Protein 4DAD (pdb70)

Foldseek 3Di:
DDDDDQCAEEEEEALDPVVQVVVQVLLVVLDNHHYHYDNDALQVVLVCLVVCLPHQEYYEPADDDPVRLQSLLSVCVSPVSYAYEYEYQDPDPVVVVSVPSRHDYYAYPVGDSVSSNVVVVVSSVSHDDRD

B-factor: mean 62.32, std 21.71, range [30.17, 152.49]

Structure (mmCIF, N/CA/C/O backbone):
data_4DAD
#
_entry.id   4DAD
#
_cell.length_a   65.589
_cell.length_b   65.589
_cell.length_c   65.642
_cell.angle_alpha   90.000
_cell.angle_beta   90.000
_cell.angle_gamma   120.000
#
_symmetry.space_group_name_H-M   'P 31 2 1'
#
loop_
_entity.id
_entity.type
_entity.pdbx_description
1 polymer 'Putative pilus assembly-related protein'
2 non-polymer 'SULFATE ION'
3 non-polymer 'CHLORIDE ION'
4 water water
#
loop_
_atom_site.group_PDB
_atom_site.id
_atom_site.type_symbol
_atom_site.label_atom_id
_atom_site.label_alt_id
_atom_site.label_comp_id
_atom_site.label_asym_id
_atom_site.label_entity_id
_atom_site.label_seq_id
_atom_site.pdbx_PDB_ins_code
_atom_site.Cartn_x
_atom_site.Cartn_y
_atom_site.Cartn_z
_atom_site.occupancy
_atom_site.B_iso_or_equiv
_atom_site.auth_seq_id
_atom_site.auth_comp_id
_atom_site.auth_asym_id
_atom_site.auth_atom_id
_atom_site.pdbx_PDB_model_num
ATOM 1 N N . GLU A 1 13 ? 11.144 42.406 -18.089 1.00 94.85 -6 GLU A N 1
ATOM 2 C CA . GLU A 1 13 ? 10.816 41.550 -19.239 1.00 96.48 -6 GLU A CA 1
ATOM 3 C C . GLU A 1 13 ? 10.513 40.089 -18.798 1.00 96.07 -6 GLU A C 1
ATOM 4 O O . GLU A 1 13 ? 10.199 39.247 -19.648 1.00 99.28 -6 GLU A O 1
ATOM 6 N N . ASN A 1 14 ? 10.602 39.813 -17.475 1.00 84.94 -5 ASN A N 1
ATOM 7 C CA . ASN A 1 14 ? 10.311 38.538 -16.794 1.00 80.57 -5 ASN A CA 1
ATOM 8 C C . ASN A 1 14 ? 9.182 38.765 -15.781 1.00 78.25 -5 ASN A C 1
ATOM 9 O O . ASN A 1 14 ? 9.375 39.426 -14.756 1.00 76.24 -5 ASN A O 1
ATOM 14 N N . LEU A 1 15 ? 7.990 38.266 -16.096 1.00 70.87 -4 LEU A N 1
ATOM 15 C CA . LEU A 1 15 ? 6.834 38.456 -15.239 1.00 65.65 -4 LEU A CA 1
ATOM 16 C C . LEU A 1 15 ? 6.598 37.276 -14.314 1.00 56.68 -4 LEU A C 1
ATOM 17 O O . LEU A 1 15 ? 6.799 36.115 -14.685 1.00 54.37 -4 LEU A O 1
ATOM 22 N N . TYR A 1 16 ? 6.129 37.613 -13.115 1.00 46.22 -3 TYR A N 1
ATOM 23 C CA . TYR A 1 16 ? 5.739 36.715 -12.050 1.00 43.72 -3 TYR A CA 1
ATOM 24 C C . TYR A 1 16 ? 4.357 37.103 -11.637 1.00 48.77 -3 TYR A C 1
ATOM 25 O O . TYR A 1 16 ? 4.008 38.283 -11.720 1.00 49.15 -3 TYR A O 1
ATOM 34 N N . PHE A 1 17 ? 3.547 36.102 -11.225 1.00 44.42 -2 PHE A N 1
ATOM 35 C CA . PHE A 1 17 ? 2.154 36.267 -10.800 1.00 42.51 -2 PHE A CA 1
ATOM 36 C C . PHE A 1 17 ? 2.167 36.953 -9.449 1.00 43.49 -2 PHE A C 1
ATOM 37 O O . PHE A 1 17 ? 2.414 36.335 -8.446 1.00 40.07 -2 PHE A O 1
ATOM 45 N N . GLN A 1 18 ? 1.964 38.255 -9.448 1.00 45.07 -1 GLN A N 1
ATOM 46 C CA . GLN A 1 18 ? 2.088 39.131 -8.277 1.00 44.64 -1 GLN A CA 1
ATOM 47 C C . GLN A 1 18 ? 1.145 38.812 -7.140 1.00 48.97 -1 GLN A C 1
ATOM 48 O O . GLN A 1 18 ? 1.545 38.947 -5.987 1.00 47.48 -1 GLN A O 1
ATOM 54 N N . GLY A 1 19 ? -0.063 38.368 -7.460 1.00 48.28 0 GLY A N 1
ATOM 55 C CA . GLY A 1 19 ? -1.064 37.983 -6.468 1.00 47.93 0 GLY A CA 1
ATOM 56 C C . GLY A 1 19 ? -0.650 36.808 -5.605 1.00 48.73 0 GLY A C 1
ATOM 57 O O . GLY A 1 19 ? -1.144 36.662 -4.492 1.00 48.56 0 GLY A O 1
ATOM 66 N N . ILE A 1 21 ? 2.355 36.502 -4.390 1.00 38.59 2 ILE A N 1
ATOM 67 C CA . ILE A 1 21 ? 3.448 36.986 -3.548 1.00 35.48 2 ILE A CA 1
ATOM 68 C C . ILE A 1 21 ? 2.940 37.748 -2.340 1.00 41.28 2 ILE A C 1
ATOM 69 O O . ILE A 1 21 ? 2.282 38.789 -2.448 1.00 41.33 2 ILE A O 1
ATOM 74 N N . ASN A 1 22 ? 3.281 37.191 -1.180 1.00 38.57 3 ASN A N 1
ATOM 75 C CA . ASN A 1 22 ? 2.964 37.699 0.132 1.00 37.32 3 ASN A CA 1
ATOM 76 C C . ASN A 1 22 ? 4.125 38.510 0.647 1.00 37.66 3 ASN A C 1
ATOM 77 O O . ASN A 1 22 ? 5.214 37.976 0.844 1.00 36.30 3 ASN A O 1
ATOM 82 N N . ILE A 1 23 ? 3.881 39.799 0.868 1.00 34.91 4 ILE A N 1
ATOM 83 C CA . ILE A 1 23 ? 4.858 40.764 1.378 1.00 34.31 4 ILE A CA 1
ATOM 84 C C . ILE A 1 23 ? 4.487 41.237 2.786 1.00 36.95 4 ILE A C 1
ATOM 85 O O . ILE A 1 23 ? 3.381 41.711 3.015 1.00 37.70 4 ILE A O 1
ATOM 90 N N . LEU A 1 24 ? 5.428 41.133 3.718 1.00 33.43 5 LEU A N 1
ATOM 91 C CA . LEU A 1 24 ? 5.294 41.682 5.069 1.00 31.89 5 LEU A CA 1
ATOM 92 C C . LEU A 1 24 ? 6.106 42.975 5.114 1.00 36.46 5 LEU A C 1
ATOM 93 O O . LEU A 1 24 ? 7.300 42.957 4.786 1.00 37.26 5 LEU A O 1
ATOM 98 N N . VAL A 1 25 ? 5.442 44.100 5.426 1.00 33.71 6 VAL A N 1
ATOM 99 C CA . VAL A 1 25 ? 6.064 45.443 5.517 1.00 35.41 6 VAL A CA 1
ATOM 100 C C . VAL A 1 25 ? 6.197 45.785 7.007 1.00 40.15 6 VAL A C 1
ATOM 101 O O . VAL A 1 25 ? 5.204 45.755 7.724 1.00 40.43 6 VAL A O 1
ATOM 105 N N . ALA A 1 26 ? 7.425 46.052 7.482 1.00 38.93 7 ALA A N 1
ATOM 106 C CA . ALA A 1 26 ? 7.680 46.285 8.904 1.00 39.33 7 ALA A CA 1
ATOM 107 C C . ALA A 1 26 ? 8.283 47.634 9.162 1.00 42.83 7 ALA A C 1
ATOM 108 O O . ALA A 1 26 ? 9.346 47.926 8.617 1.00 42.38 7 ALA A O 1
ATOM 110 N N . SER A 1 27 ? 7.630 48.447 10.027 1.00 41.33 8 SER A N 1
ATOM 111 C CA . SER A 1 27 ? 8.114 49.783 10.448 1.00 42.82 8 SER A CA 1
ATOM 112 C C . SER A 1 27 ? 7.522 50.205 11.808 1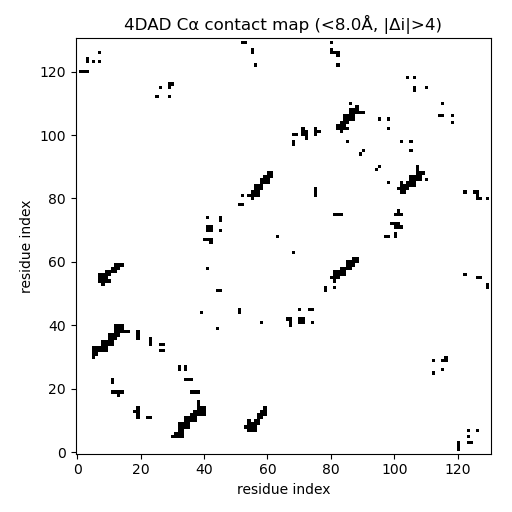.00 49.63 8 SER A C 1
ATOM 113 O O . SER A 1 27 ? 6.366 49.944 12.076 1.00 48.31 8 SER A O 1
ATOM 116 N N . GLU A 1 28 ? 8.322 50.885 12.638 1.00 50.43 9 GLU A N 1
ATOM 117 C CA . GLU A 1 28 ? 7.982 51.389 13.976 1.00 51.76 9 GLU A CA 1
ATOM 118 C C . GLU A 1 28 ? 7.015 52.562 13.881 1.00 54.71 9 GLU A C 1
ATOM 119 O O . GLU A 1 28 ? 6.213 52.765 14.797 1.00 54.27 9 GLU A O 1
ATOM 125 N N . ASP A 1 29 ? 7.118 53.345 12.780 1.00 51.60 10 ASP A N 1
ATOM 126 C CA . ASP A 1 29 ? 6.350 54.561 12.506 1.00 51.27 10 ASP A CA 1
ATOM 127 C C . ASP A 1 29 ? 5.116 54.279 11.679 1.00 52.17 10 ASP A C 1
ATOM 128 O O . ASP A 1 29 ? 5.205 53.841 10.535 1.00 51.12 10 ASP A O 1
ATOM 133 N N . ALA A 1 30 ? 3.965 54.607 12.256 1.00 49.46 11 ALA A N 1
ATOM 134 C CA . ALA A 1 30 ? 2.622 54.480 11.685 1.00 48.22 11 ALA A CA 1
ATOM 135 C C . ALA A 1 30 ? 2.524 55.146 10.317 1.00 54.06 11 ALA A C 1
ATOM 136 O O . ALA A 1 30 ? 1.901 54.587 9.414 1.00 54.17 11 ALA A O 1
ATOM 138 N N . SER A 1 31 ? 3.117 56.338 10.177 1.00 52.01 12 SER A N 1
ATOM 139 C CA . SER A 1 31 ? 3.081 57.100 8.939 1.00 53.01 12 SER A CA 1
ATOM 140 C C . SER A 1 31 ? 3.981 56.445 7.881 1.00 54.84 12 SER A C 1
ATOM 141 O O . SER A 1 31 ? 3.508 5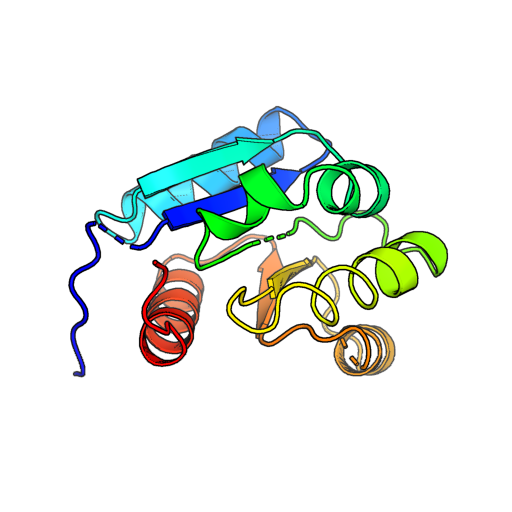6.256 6.760 1.00 54.41 12 SER A O 1
ATOM 144 N N . ARG A 1 32 ? 5.222 56.021 8.246 1.00 50.27 13 ARG A N 1
ATOM 145 C CA . ARG A 1 32 ? 6.151 55.332 7.315 1.00 50.37 13 ARG A CA 1
ATOM 146 C C . ARG A 1 32 ? 5.578 53.982 6.869 1.00 52.52 13 ARG A C 1
ATOM 147 O O . ARG A 1 32 ? 5.656 53.665 5.680 1.00 53.41 13 ARG A O 1
ATOM 155 N N . LEU A 1 33 ? 4.984 53.208 7.818 1.00 45.85 14 LEU A N 1
ATOM 156 C CA . LEU A 1 33 ? 4.398 51.905 7.545 1.00 43.58 14 LEU A CA 1
ATOM 157 C C . LEU A 1 33 ? 3.300 52.037 6.491 1.00 47.14 14 LEU A C 1
ATOM 158 O O . LEU A 1 33 ? 3.376 51.387 5.443 1.00 45.87 14 LEU A O 1
ATOM 163 N N . ALA A 1 34 ? 2.338 52.929 6.731 1.00 44.28 15 ALA A N 1
ATOM 164 C CA . ALA A 1 34 ? 1.210 53.186 5.826 1.00 44.30 15 ALA A CA 1
ATOM 165 C C . ALA A 1 34 ? 1.684 53.596 4.439 1.00 50.30 15 ALA A C 1
ATOM 166 O O . ALA A 1 34 ? 1.076 53.177 3.454 1.00 50.01 15 ALA A O 1
ATOM 168 N N . HIS A 1 35 ? 2.759 54.419 4.373 1.00 50.10 16 HIS A N 1
ATOM 169 C CA . HIS A 1 35 ? 3.363 54.941 3.144 1.00 52.60 16 HIS A CA 1
ATOM 170 C C . HIS A 1 35 ? 4.093 53.816 2.399 1.00 55.58 16 HIS A C 1
ATOM 171 O O . HIS A 1 35 ? 3.878 53.658 1.199 1.00 56.32 16 HIS A O 1
ATOM 178 N N . LEU A 1 36 ? 4.895 53.003 3.110 1.00 50.83 17 LEU A N 1
ATOM 179 C CA . LEU A 1 36 ? 5.567 51.858 2.502 1.00 49.77 17 LEU A CA 1
ATOM 180 C C . LEU A 1 36 ? 4.570 50.881 1.888 1.00 47.71 17 LEU A C 1
ATOM 181 O O . LEU A 1 36 ? 4.769 50.466 0.761 1.00 46.51 17 LEU A O 1
ATOM 186 N N . ALA A 1 37 ? 3.516 50.527 2.613 1.00 43.84 18 ALA A N 1
ATOM 187 C CA . ALA A 1 37 ? 2.463 49.596 2.186 1.00 44.09 18 ALA A CA 1
ATOM 188 C C . ALA A 1 37 ? 1.677 50.135 0.990 1.00 52.43 18 ALA A C 1
ATOM 189 O O . ALA A 1 37 ? 1.332 49.372 0.069 1.00 51.38 18 ALA A O 1
ATOM 191 N N . ARG A 1 38 ? 1.446 51.468 0.980 1.00 52.34 19 ARG A N 1
ATOM 192 C CA . ARG A 1 38 ? 0.757 52.170 -0.111 1.00 53.91 19 ARG A CA 1
ATOM 193 C C . ARG A 1 38 ? 1.601 52.105 -1.397 1.00 55.77 19 ARG A C 1
ATOM 194 O O . ARG A 1 38 ? 1.050 51.968 -2.498 1.00 55.84 19 ARG A O 1
ATOM 202 N N . LEU A 1 39 ? 2.935 52.222 -1.241 1.00 51.16 20 LEU A N 1
ATOM 203 C CA . LEU A 1 39 ? 3.896 52.213 -2.341 1.00 51.92 20 LEU A CA 1
ATOM 204 C C . LEU A 1 39 ? 4.022 50.831 -2.946 1.00 54.46 20 LEU A C 1
ATOM 205 O O . LEU A 1 39 ? 4.111 50.730 -4.167 1.00 56.76 20 LEU A O 1
ATOM 210 N N . VAL A 1 40 ? 3.992 49.775 -2.113 1.00 47.32 21 VAL A N 1
ATOM 211 C CA . VAL A 1 40 ? 4.045 48.379 -2.552 1.00 45.17 21 VAL A CA 1
ATOM 212 C C . VAL A 1 40 ? 2.757 48.071 -3.303 1.00 50.39 21 VAL A C 1
ATOM 213 O O . VAL A 1 40 ? 2.825 47.583 -4.424 1.00 53.77 21 VAL A O 1
ATOM 217 N N . GLY A 1 41 ? 1.620 48.467 -2.741 1.00 45.32 22 GLY A N 1
ATOM 218 C CA . GLY A 1 41 ? 0.303 48.320 -3.354 1.00 45.91 22 GLY A CA 1
ATOM 219 C C . GLY A 1 41 ? 0.149 48.973 -4.714 1.00 55.15 22 GLY A C 1
ATOM 220 O O . GLY A 1 41 ? -0.679 48.530 -5.518 1.00 57.90 22 GLY A O 1
ATOM 221 N N . ASP A 1 42 ? 0.958 50.023 -4.993 1.00 52.37 23 ASP A N 1
ATOM 222 C CA . ASP A 1 42 ? 0.975 50.753 -6.256 1.00 55.01 23 ASP A CA 1
ATOM 223 C C . ASP A 1 42 ? 1.886 50.094 -7.266 1.00 61.61 23 ASP A C 1
ATOM 224 O O . ASP A 1 42 ? 1.771 50.378 -8.456 1.00 64.76 23 ASP A O 1
ATOM 229 N N . ALA A 1 43 ? 2.845 49.278 -6.790 1.00 56.28 24 ALA A N 1
ATOM 230 C CA . ALA A 1 43 ? 3.856 48.637 -7.615 1.00 55.74 24 ALA A CA 1
ATOM 231 C C . ALA A 1 43 ? 3.313 47.392 -8.309 1.00 59.49 24 ALA A C 1
ATOM 232 O O . ALA A 1 43 ? 3.883 46.959 -9.308 1.00 60.92 24 ALA A O 1
ATOM 234 N N . GLY A 1 44 ? 2.256 46.812 -7.750 1.00 54.28 25 GLY A N 1
ATOM 235 C CA . GLY A 1 44 ? 1.624 45.608 -8.270 1.00 53.37 25 GLY A CA 1
ATOM 236 C C . GLY A 1 44 ? 0.581 45.014 -7.342 1.00 55.03 25 GLY A C 1
ATOM 237 O O . GLY A 1 44 ? 0.291 45.577 -6.284 1.00 53.03 25 GLY A O 1
ATOM 238 N N . ARG A 1 45 ? 0.041 43.843 -7.733 1.00 51.20 26 ARG A N 1
ATOM 239 C CA . ARG A 1 45 ? -1.039 43.122 -7.062 1.00 49.26 26 ARG A CA 1
ATOM 240 C C . ARG A 1 45 ? -0.551 42.198 -5.935 1.00 48.40 26 ARG A C 1
ATOM 241 O O . ARG A 1 45 ? -1.279 41.287 -5.533 1.00 49.14 26 ARG A O 1
ATOM 249 N N . TYR A 1 46 ? 0.648 42.469 -5.391 1.00 40.19 27 TYR A N 1
ATOM 250 C CA . TYR A 1 46 ? 1.226 41.783 -4.243 1.00 36.77 27 TYR A CA 1
ATOM 251 C C . TYR A 1 46 ? 0.277 41.883 -3.048 1.00 43.58 27 TYR A C 1
ATOM 252 O O . TYR A 1 46 ? -0.307 42.944 -2.833 1.00 44.02 27 TYR A O 1
ATOM 261 N N . ARG A 1 47 ? 0.106 40.772 -2.293 1.00 41.42 28 ARG A N 1
ATOM 262 C CA . ARG A 1 47 ? -0.690 40.697 -1.065 1.00 40.97 28 ARG A CA 1
ATOM 263 C C . ARG A 1 47 ? 0.184 41.252 0.073 1.00 42.76 28 ARG A C 1
ATOM 264 O O . ARG A 1 47 ? 1.219 40.665 0.409 1.00 41.24 28 ARG A O 1
ATOM 272 N N . VAL A 1 48 ? -0.201 42.423 0.610 1.00 39.17 29 VAL A N 1
ATOM 273 C CA . VAL A 1 48 ? 0.589 43.153 1.592 1.00 37.31 29 VAL A CA 1
ATOM 274 C C . VAL A 1 48 ? -0.020 43.052 2.979 1.00 42.15 29 VAL A C 1
ATOM 275 O O . VAL A 1 48 ? -1.214 43.317 3.160 1.00 41.71 29 VAL A O 1
ATOM 279 N N . THR A 1 49 ? 0.856 42.712 3.964 1.00 37.92 30 THR A N 1
ATOM 280 C CA . THR A 1 49 ? 0.591 42.637 5.404 1.00 36.22 30 THR A CA 1
ATOM 281 C C . THR A 1 49 ? 1.522 43.643 6.095 1.00 36.38 30 THR A C 1
ATOM 282 O O . THR A 1 49 ? 2.697 43.729 5.764 1.00 32.60 30 THR A O 1
ATOM 286 N N . ARG A 1 50 ? 0.967 44.410 7.038 1.00 33.85 31 ARG A N 1
ATOM 287 C CA . ARG A 1 50 ? 1.669 45.409 7.821 1.00 32.87 31 ARG A CA 1
ATOM 288 C C . ARG A 1 50 ? 1.954 44.940 9.233 1.00 35.18 31 ARG A C 1
ATOM 289 O O . ARG A 1 50 ? 1.130 44.258 9.835 1.00 32.65 31 ARG A O 1
ATOM 297 N N . THR A 1 51 ? 3.096 45.362 9.791 1.00 34.51 32 THR A N 1
ATOM 298 C CA . THR A 1 51 ? 3.454 45.151 11.203 1.00 34.67 32 THR A CA 1
ATOM 299 C C . THR A 1 51 ? 4.251 46.366 11.767 1.00 42.02 32 THR A C 1
ATOM 300 O O . THR A 1 51 ? 5.009 47.003 11.044 1.00 42.73 32 THR A O 1
ATOM 304 N N . VAL A 1 52 ? 4.069 46.663 13.059 1.00 40.06 33 VAL A N 1
ATOM 305 C CA . VAL A 1 52 ? 4.785 47.724 13.756 1.00 40.96 33 VAL A CA 1
ATOM 306 C C . VAL A 1 52 ? 5.953 47.134 14.529 1.00 49.99 33 VAL A C 1
ATOM 307 O O . VAL A 1 52 ? 6.726 47.884 15.139 1.00 52.48 33 VAL A O 1
ATOM 311 N N . GLY A 1 53 ? 6.032 45.809 14.555 1.00 46.81 34 GLY A N 1
ATOM 312 C CA . GLY A 1 53 ? 7.067 45.100 15.290 1.00 48.07 34 GLY A CA 1
ATOM 313 C C . GLY A 1 53 ? 8.472 45.287 14.768 1.00 54.11 34 GLY A C 1
ATOM 314 O O . GLY A 1 53 ? 8.685 45.721 13.632 1.00 53.96 34 GLY A O 1
ATOM 315 N N . ARG A 1 54 ? 9.443 44.996 15.623 1.00 54.09 35 ARG A N 1
ATOM 316 C CA . ARG A 1 54 ? 10.865 45.036 15.257 1.00 55.13 35 ARG A CA 1
ATOM 317 C C . ARG A 1 54 ? 11.267 43.618 14.886 1.00 56.91 35 ARG A C 1
ATOM 318 O O . ARG A 1 54 ? 10.553 42.665 15.253 1.00 56.61 35 ARG A O 1
ATOM 326 N N . ALA A 1 55 ? 12.397 43.464 14.168 1.00 51.31 36 ALA A N 1
ATOM 327 C CA . ALA A 1 55 ? 12.898 42.155 13.739 1.00 49.30 36 ALA A CA 1
ATOM 328 C C . ALA A 1 55 ? 13.037 41.166 14.914 1.00 54.53 36 ALA A C 1
ATOM 329 O O . ALA A 1 55 ? 12.749 39.997 14.728 1.00 54.86 36 ALA A O 1
ATOM 331 N N . ALA A 1 56 ? 13.373 41.637 16.126 1.00 52.62 37 ALA A N 1
ATOM 332 C CA . ALA A 1 56 ? 13.515 40.783 17.313 1.00 54.79 37 ALA A CA 1
ATOM 333 C C . ALA A 1 56 ? 12.155 40.217 17.823 1.00 60.10 37 ALA A C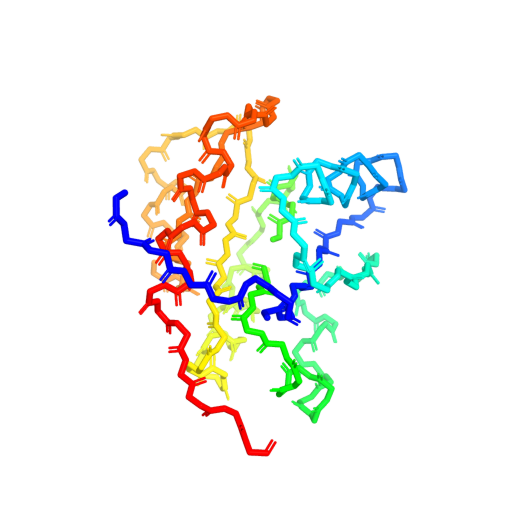 1
ATOM 334 O O . ALA A 1 56 ? 12.119 39.175 18.481 1.00 61.08 37 ALA A O 1
ATOM 336 N N . GLN A 1 57 ? 11.047 40.890 17.498 1.00 55.83 38 GLN A N 1
ATOM 337 C CA . GLN A 1 57 ? 9.712 40.426 17.864 1.00 54.58 38 GLN A CA 1
ATOM 338 C C . GLN A 1 57 ? 9.136 39.503 16.758 1.00 54.01 38 GLN A C 1
ATOM 339 O O . GLN A 1 57 ? 8.539 38.465 17.061 1.00 54.06 38 GLN A O 1
ATOM 345 N N . ILE A 1 58 ? 9.363 39.876 15.490 1.00 46.16 39 ILE A N 1
ATOM 346 C CA . ILE A 1 58 ? 8.930 39.141 14.313 1.00 45.80 39 ILE A CA 1
ATOM 347 C C . ILE A 1 58 ? 9.462 37.671 14.336 1.00 57.51 39 ILE A C 1
ATOM 348 O O . ILE A 1 58 ? 8.661 36.757 14.114 1.00 57.33 39 ILE A O 1
ATOM 353 N N . VAL A 1 59 ? 10.775 37.448 14.651 1.00 58.98 40 VAL A N 1
ATOM 354 C CA . VAL A 1 59 ? 11.419 36.113 14.699 1.00 61.73 40 VAL A CA 1
ATOM 355 C C . VAL A 1 59 ? 10.625 35.136 15.590 1.00 68.28 40 VAL A C 1
ATOM 356 O O . VAL A 1 59 ? 10.559 33.943 15.275 1.00 70.51 40 VAL A O 1
ATOM 360 N N . GLN A 1 60 ? 10.030 35.635 16.681 1.00 63.89 41 GLN A N 1
ATOM 361 C CA . GLN A 1 60 ? 9.268 34.826 17.641 1.00 64.57 41 GLN A CA 1
ATOM 362 C C . GLN A 1 60 ? 7.994 34.177 17.037 1.00 67.20 41 GLN A C 1
ATOM 363 O O . GLN A 1 60 ? 7.458 33.248 17.637 1.00 68.41 41 GLN A O 1
ATOM 369 N N . ARG A 1 61 ? 7.549 34.622 15.839 1.00 61.53 42 ARG A N 1
ATOM 370 C CA . ARG A 1 61 ? 6.358 34.093 15.164 1.00 60.64 42 ARG A CA 1
ATOM 371 C C . ARG A 1 61 ? 6.748 33.180 14.006 1.00 65.17 42 ARG A C 1
ATOM 372 O O . ARG A 1 61 ? 6.392 33.478 12.875 1.00 62.87 42 ARG A O 1
ATOM 380 N N . THR A 1 62 ? 7.466 32.067 14.286 1.00 65.78 43 THR A N 1
ATOM 381 C CA . THR A 1 62 ? 7.987 31.116 13.281 1.00 66.63 43 THR A CA 1
ATOM 382 C C . THR A 1 62 ? 6.929 30.680 12.241 1.00 70.57 43 THR A C 1
ATOM 383 O O . THR A 1 62 ? 7.205 30.783 11.048 1.00 68.16 43 THR A O 1
ATOM 387 N N . ASP A 1 63 ? 5.750 30.192 12.687 1.00 69.01 44 ASP A N 1
ATOM 388 C CA . ASP A 1 63 ? 4.684 29.689 11.807 1.00 68.69 44 ASP A CA 1
ATOM 389 C C . ASP A 1 63 ? 4.093 30.776 10.944 1.00 67.35 44 ASP A C 1
ATOM 390 O O . ASP A 1 63 ? 3.837 30.529 9.753 1.00 66.18 44 ASP A O 1
ATOM 395 N N . GLY A 1 64 ? 3.849 31.944 11.561 1.00 59.79 45 GLY A N 1
ATOM 396 C CA . GLY A 1 64 ? 3.295 33.117 10.898 1.00 55.60 45 GLY A CA 1
ATOM 397 C C . GLY A 1 64 ? 4.161 33.609 9.764 1.00 54.04 45 GLY A C 1
ATOM 398 O O . GLY A 1 64 ? 3.641 33.920 8.693 1.00 53.73 45 GLY A O 1
ATOM 399 N N . LEU A 1 65 ? 5.497 33.630 9.976 1.00 47.71 46 LEU A N 1
ATOM 400 C CA . LEU A 1 65 ? 6.483 34.093 8.998 1.00 45.37 46 LEU A CA 1
ATOM 401 C C . LEU A 1 65 ? 6.550 33.225 7.769 1.00 50.14 46 LEU A C 1
ATOM 402 O O . LEU A 1 65 ? 6.861 33.738 6.693 1.00 49.69 46 LEU A O 1
ATOM 407 N N . ASP A 1 66 ? 6.307 31.909 7.928 1.00 47.85 47 ASP A N 1
ATOM 408 C CA . ASP A 1 66 ? 6.308 30.901 6.862 1.00 48.02 47 ASP A CA 1
ATOM 409 C C . ASP A 1 66 ? 5.368 31.295 5.701 1.00 50.99 47 ASP A C 1
ATOM 410 O O . ASP A 1 66 ? 5.655 30.959 4.556 1.00 52.92 47 ASP A O 1
ATOM 415 N N . ALA A 1 67 ? 4.283 32.030 6.001 1.00 43.77 48 ALA A N 1
ATOM 416 C CA . ALA A 1 67 ? 3.295 32.495 5.042 1.00 42.17 48 ALA A CA 1
ATOM 417 C C . ALA A 1 67 ? 3.807 33.659 4.123 1.00 44.39 48 ALA A C 1
ATOM 418 O O . ALA A 1 67 ? 3.121 34.017 3.170 1.00 45.34 48 ALA A O 1
ATOM 420 N N . PHE A 1 68 ? 4.975 34.235 4.389 1.00 37.91 49 PHE A N 1
ATOM 421 C CA . PHE A 1 68 ? 5.465 35.353 3.585 1.00 35.98 49 PHE A CA 1
ATOM 422 C C . PHE A 1 68 ? 6.616 34.979 2.705 1.00 41.13 49 PHE A C 1
ATOM 423 O O . PHE A 1 68 ? 7.401 34.090 3.020 1.00 42.89 49 PHE A O 1
ATOM 431 N N . ASP A 1 69 ? 6.694 35.662 1.572 1.00 37.42 50 ASP A N 1
ATOM 432 C CA . ASP A 1 69 ? 7.753 35.484 0.592 1.00 36.38 50 ASP A CA 1
ATOM 433 C C . ASP A 1 69 ? 8.758 36.604 0.784 1.00 37.81 50 ASP A C 1
ATOM 434 O O . ASP A 1 69 ? 9.953 36.365 0.690 1.00 37.52 50 ASP A O 1
ATOM 439 N N . ILE A 1 70 ? 8.271 37.824 1.077 1.00 32.73 51 ILE A N 1
ATOM 440 C CA . ILE A 1 70 ? 9.122 39.011 1.221 1.00 31.52 51 ILE A CA 1
ATOM 441 C C . ILE A 1 70 ? 8.844 39.744 2.541 1.00 37.01 51 ILE A C 1
ATOM 442 O O . ILE A 1 70 ? 7.706 39.864 2.986 1.00 36.51 51 ILE A O 1
ATOM 447 N N . LEU A 1 71 ? 9.930 40.207 3.161 1.00 35.29 52 LEU A N 1
ATOM 448 C CA . LEU A 1 71 ? 9.940 41.004 4.361 1.00 34.68 52 LEU A CA 1
ATOM 449 C C . LEU A 1 71 ? 10.681 42.282 4.050 1.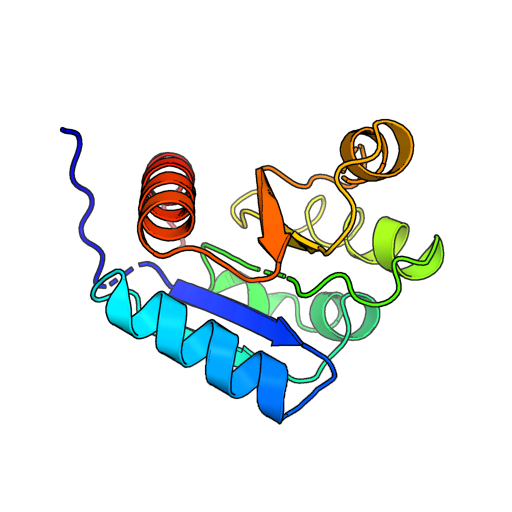00 39.75 52 LEU A C 1
ATOM 450 O O . LEU A 1 71 ? 11.884 42.269 3.823 1.00 34.97 52 LEU A O 1
ATOM 463 N N . ILE A 1 73 ? 11.900 45.615 5.614 1.00 44.77 54 ILE A N 1
ATOM 464 C CA . ILE A 1 73 ? 12.170 46.225 6.909 1.00 45.49 54 ILE A CA 1
ATOM 465 C C . ILE A 1 73 ? 12.591 47.683 6.748 1.00 51.57 54 ILE A C 1
ATOM 466 O O . ILE A 1 73 ? 13.534 47.973 6.016 1.00 51.54 54 ILE A O 1
ATOM 471 N N . ASP A 1 74 ? 11.926 48.589 7.487 1.00 50.18 55 ASP A N 1
ATOM 472 C CA . ASP A 1 74 ? 12.331 49.985 7.554 1.00 53.71 55 ASP A CA 1
ATOM 473 C C . ASP A 1 74 ? 13.527 50.067 8.551 1.00 64.32 55 ASP A C 1
ATOM 474 O O . ASP A 1 74 ? 13.372 49.746 9.737 1.00 64.73 55 ASP A O 1
ATOM 479 N N . GLY A 1 75 ? 14.703 50.450 8.039 1.00 65.87 56 GLY A N 1
ATOM 480 C CA . GLY A 1 75 ? 15.949 50.531 8.803 1.00 69.51 56 GLY A CA 1
ATOM 481 C C . GLY A 1 75 ? 16.325 51.892 9.346 1.00 80.85 56 GLY A C 1
ATOM 482 O O . GLY A 1 75 ? 17.458 52.340 9.148 1.00 82.97 56 GLY A O 1
ATOM 483 N N . ALA A 1 76 ? 15.380 52.532 10.078 1.00 81.69 57 ALA A N 1
ATOM 484 C CA . ALA A 1 76 ? 15.490 53.851 10.719 1.00 86.03 57 ALA A CA 1
ATOM 485 C C . ALA A 1 76 ? 16.655 53.924 11.734 1.00 96.17 57 ALA A C 1
ATOM 486 O O . ALA A 1 76 ? 17.437 54.886 11.716 1.00 99.23 57 ALA A O 1
ATOM 488 N N . ALA A 1 77 ? 16.765 52.911 12.611 1.00 93.87 58 ALA A N 1
ATOM 489 C CA . ALA A 1 77 ? 17.845 52.829 13.592 1.00 97.27 58 ALA A CA 1
ATOM 490 C C . ALA A 1 77 ? 18.402 51.393 13.632 1.00 100.44 58 ALA A C 1
ATOM 491 O O . ALA A 1 77 ? 17.943 50.561 14.431 1.00 99.91 58 ALA A O 1
ATOM 493 N N . LEU A 1 78 ? 19.356 51.094 12.717 1.00 95.79 59 LEU A N 1
ATOM 494 C CA . LEU A 1 78 ? 19.987 49.776 12.623 1.00 94.23 59 LEU A CA 1
ATOM 495 C C . LEU A 1 78 ? 20.942 49.553 13.775 1.00 99.45 59 LEU A C 1
ATOM 496 O O . LEU A 1 78 ? 22.001 50.182 13.825 1.00 102.20 59 LEU A O 1
ATOM 501 N N . ASP A 1 79 ? 20.556 48.685 14.716 1.00 94.36 60 ASP A N 1
ATOM 502 C CA . ASP A 1 79 ? 21.390 48.351 15.870 1.00 96.69 60 ASP A CA 1
ATOM 503 C C . ASP A 1 79 ? 21.994 46.984 15.645 1.00 97.92 60 ASP A C 1
ATOM 504 O O . ASP A 1 79 ? 21.533 46.262 14.762 1.00 95.68 60 ASP A O 1
ATOM 509 N N . THR A 1 80 ? 23.037 46.632 16.407 1.00 95.29 61 THR A N 1
ATOM 510 C CA . THR A 1 80 ? 23.689 45.327 16.292 1.00 94.29 61 THR A CA 1
ATOM 511 C C . THR A 1 80 ? 22.692 44.219 16.688 1.00 93.39 61 THR A C 1
ATOM 512 O O . THR A 1 80 ? 22.688 43.155 16.056 1.00 92.13 61 THR A O 1
ATOM 516 N N . ALA A 1 81 ? 21.800 44.509 17.666 1.00 86.78 62 ALA A N 1
ATOM 517 C CA . ALA A 1 81 ? 20.763 43.593 18.159 1.00 83.56 62 ALA A CA 1
ATOM 518 C C . ALA A 1 81 ? 19.747 43.261 17.084 1.00 78.81 62 ALA A C 1
ATOM 519 O O . ALA A 1 81 ? 19.276 42.121 17.032 1.00 77.15 62 ALA A O 1
ATOM 521 N N . GLU A 1 82 ? 19.388 44.258 16.244 1.00 70.59 63 GLU A N 1
ATOM 522 C CA . GLU A 1 82 ? 18.431 44.070 15.160 1.00 65.32 63 GLU A CA 1
ATOM 523 C C . GLU A 1 82 ? 19.089 43.361 13.969 1.00 63.45 63 GLU A C 1
ATOM 524 O O . GLU A 1 82 ? 18.425 42.520 13.3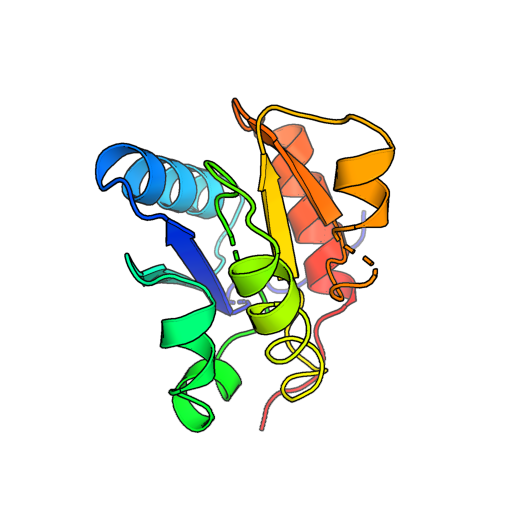66 1.00 60.71 63 GLU A O 1
ATOM 530 N N . LEU A 1 83 ? 20.393 43.622 13.677 1.00 59.29 64 LEU A N 1
ATOM 531 C CA . LEU A 1 83 ? 21.131 42.918 12.604 1.00 57.26 64 LEU A CA 1
ATOM 532 C C . LEU A 1 83 ? 21.259 41.429 12.942 1.00 61.95 64 LEU A C 1
ATOM 533 O O . LEU A 1 83 ? 21.117 40.561 12.066 1.00 59.97 64 LEU A O 1
ATOM 538 N N . ALA A 1 84 ? 21.469 41.140 14.232 1.00 60.72 65 ALA A N 1
ATOM 539 C CA . ALA A 1 84 ? 21.531 39.775 14.744 1.00 61.42 65 ALA A CA 1
ATOM 540 C C . ALA A 1 84 ? 20.151 39.084 14.604 1.00 62.55 65 ALA A C 1
ATOM 541 O O . ALA A 1 84 ? 20.075 37.912 14.229 1.00 60.96 65 ALA A O 1
ATOM 543 N N . ALA A 1 85 ? 19.068 39.841 14.875 1.00 58.35 66 ALA A N 1
ATOM 544 C CA . ALA A 1 85 ? 17.690 39.382 14.789 1.00 56.19 66 ALA A CA 1
ATOM 545 C C . ALA A 1 85 ? 17.327 39.075 13.361 1.00 55.79 66 ALA A C 1
ATOM 546 O O . ALA A 1 85 ? 16.680 38.055 13.125 1.00 55.66 66 ALA A O 1
ATOM 548 N N . ILE A 1 86 ? 17.771 39.932 12.400 1.00 49.02 67 ILE A N 1
ATOM 549 C CA . ILE A 1 86 ? 17.577 39.752 10.950 1.00 45.46 67 ILE A CA 1
ATOM 550 C C . ILE A 1 86 ? 18.374 38.527 10.505 1.00 50.87 67 ILE A C 1
ATOM 551 O O . ILE A 1 86 ? 17.884 37.764 9.658 1.00 48.84 67 ILE A O 1
ATOM 556 N N . GLU A 1 87 ? 19.603 38.332 11.082 1.00 51.46 68 GLU A N 1
ATOM 557 C CA A GLU A 1 87 ? 20.454 37.166 10.805 0.50 51.94 68 GLU A CA 1
ATOM 558 C CA B GLU A 1 87 ? 20.434 37.159 10.779 0.50 52.19 68 GLU A CA 1
ATOM 559 C C . GLU A 1 87 ? 19.698 35.905 11.234 1.00 55.86 68 GLU A C 1
ATOM 560 O O . GLU A 1 87 ? 19.584 34.971 10.455 1.00 55.09 68 GLU A O 1
ATOM 571 N N . LYS A 1 88 ? 19.141 35.910 12.467 1.00 53.91 69 LYS A N 1
ATOM 572 C CA . LYS A 1 88 ? 18.383 34.774 13.011 1.00 54.58 69 LYS A CA 1
ATOM 573 C C . LYS A 1 88 ? 17.167 34.528 12.136 1.00 59.05 69 LYS A C 1
ATOM 574 O O . LYS A 1 88 ? 16.846 33.375 11.819 1.00 59.20 69 LYS A O 1
ATOM 580 N N . LEU A 1 89 ? 16.527 35.634 11.707 1.00 55.06 70 LEU A N 1
ATOM 581 C CA . LEU A 1 89 ? 15.338 35.626 10.873 1.00 53.21 70 LEU A CA 1
ATOM 582 C C . LEU A 1 89 ? 15.609 34.984 9.498 1.00 56.34 70 LEU A C 1
ATOM 583 O O . LEU A 1 89 ? 14.865 34.077 9.136 1.00 57.42 70 LEU A O 1
ATOM 588 N N . SER A 1 90 ? 16.656 35.415 8.752 1.00 51.16 71 SER A N 1
ATOM 589 C CA . SER A 1 90 ? 16.957 34.817 7.442 1.00 50.68 71 SER A CA 1
ATOM 590 C C . SER A 1 90 ? 17.512 33.408 7.579 1.00 55.49 71 SER A C 1
ATOM 591 O O . SER A 1 90 ? 17.312 32.603 6.676 1.00 56.40 71 SER A O 1
ATOM 594 N N . ARG A 1 91 ? 18.181 33.098 8.698 1.00 53.66 72 ARG A N 1
ATOM 595 C CA A ARG A 1 91 ? 18.727 31.767 8.965 0.50 55.19 72 ARG A CA 1
ATOM 596 C CA B ARG A 1 91 ? 18.722 31.764 8.935 0.50 54.73 72 ARG A CA 1
ATOM 597 C C . ARG A 1 91 ? 17.592 30.751 9.128 1.00 59.16 72 ARG A C 1
ATOM 598 O O . ARG A 1 91 ? 17.635 29.698 8.508 1.00 61.41 72 ARG A O 1
ATOM 613 N N . LEU A 1 92 ? 16.577 31.065 9.948 1.00 53.64 73 LEU A N 1
ATOM 614 C CA . LEU A 1 92 ? 15.492 30.118 10.179 1.00 53.83 73 LEU A CA 1
ATOM 615 C C . LEU A 1 92 ? 14.435 30.154 9.099 1.00 57.36 73 LEU A C 1
ATOM 616 O O . LEU A 1 92 ? 13.605 29.246 9.053 1.00 58.68 73 LEU A O 1
ATOM 621 N N . HIS A 1 93 ? 14.455 31.178 8.226 1.00 52.80 74 HIS A N 1
ATOM 622 C CA . HIS A 1 93 ? 13.497 31.336 7.128 1.00 51.00 74 HIS A CA 1
ATOM 623 C C . HIS A 1 93 ? 14.249 31.546 5.808 1.00 54.59 74 HIS A C 1
ATOM 624 O O . HIS A 1 93 ? 14.315 32.665 5.312 1.00 54.14 74 HIS A O 1
ATOM 631 N N . PRO A 1 94 ? 14.845 30.482 5.226 1.00 53.04 75 PRO A N 1
ATOM 632 C CA . PRO A 1 94 ? 15.607 30.662 3.983 1.00 52.41 75 PRO A CA 1
ATOM 633 C C . PRO A 1 94 ? 14.733 31.046 2.774 1.00 55.11 75 PRO A C 1
ATOM 634 O O . PRO A 1 94 ? 15.220 31.714 1.860 1.00 52.30 75 PRO A O 1
ATOM 638 N N . GLY A 1 95 ? 13.455 30.671 2.807 1.00 53.57 76 GLY A N 1
ATOM 639 C CA . GLY A 1 95 ? 12.487 31.011 1.760 1.00 53.18 76 GLY A CA 1
ATOM 640 C C . GLY A 1 95 ? 12.055 32.471 1.764 1.00 57.58 76 GLY A C 1
ATOM 641 O O . GLY A 1 95 ? 11.569 32.993 0.742 1.00 58.66 76 GLY A O 1
ATOM 642 N N . LEU A 1 96 ? 12.265 33.156 2.915 1.00 51.83 77 LEU A N 1
ATOM 643 C CA . LEU A 1 96 ? 11.945 34.574 3.093 1.00 49.75 77 LEU A CA 1
ATOM 644 C C . LEU A 1 96 ? 13.104 35.484 2.611 1.00 51.57 77 LEU A C 1
ATOM 645 O O . LEU A 1 96 ? 14.252 35.315 3.024 1.00 53.15 77 LEU A O 1
ATOM 650 N N . THR A 1 97 ? 12.774 36.438 1.736 1.00 43.54 78 THR A N 1
ATOM 651 C CA . THR A 1 97 ? 13.674 37.423 1.191 1.00 41.42 78 THR A CA 1
ATOM 652 C C . THR A 1 97 ? 13.499 38.715 1.991 1.00 44.89 78 THR A C 1
ATOM 653 O O . THR A 1 97 ? 12.403 39.289 2.020 1.00 41.83 78 THR A O 1
ATOM 657 N N . CYS A 1 98 ? 14.596 39.170 2.633 1.00 42.72 79 CYS A N 1
ATOM 658 C CA . CYS A 1 98 ? 14.588 40.387 3.424 1.00 43.36 79 CYS A CA 1
ATOM 659 C C . CYS A 1 98 ? 15.163 41.518 2.616 1.00 45.80 79 CYS A C 1
ATOM 660 O O . CYS A 1 98 ? 16.275 41.428 2.094 1.00 44.94 79 CYS A O 1
ATOM 663 N N . LEU A 1 99 ? 14.375 42.586 2.513 1.00 42.89 80 LEU A N 1
ATOM 664 C CA . LEU A 1 99 ? 14.700 43.844 1.872 1.00 44.22 80 LEU A CA 1
ATOM 665 C C . LEU A 1 99 ? 14.800 44.873 2.971 1.00 49.18 80 LEU A C 1
ATOM 666 O O . LEU A 1 99 ? 13.935 44.920 3.847 1.00 48.28 80 LEU A O 1
ATOM 671 N N . LEU A 1 100 ? 15.838 45.689 2.942 1.00 47.32 81 LEU A N 1
ATOM 672 C CA . LEU A 1 100 ? 16.026 46.742 3.921 1.00 48.43 81 LEU A CA 1
ATOM 673 C C . LEU A 1 100 ? 15.854 48.138 3.264 1.00 50.44 81 LEU A C 1
ATOM 674 O O . LEU A 1 100 ? 16.435 48.419 2.218 1.00 49.95 81 LEU A O 1
ATOM 679 N N . VAL A 1 101 ? 15.012 48.977 3.860 1.00 47.18 82 VAL A N 1
ATOM 680 C CA . VAL A 1 101 ? 14.778 50.332 3.383 1.00 49.37 82 VAL A CA 1
ATOM 681 C C . VAL A 1 101 ? 15.474 51.285 4.350 1.00 58.54 82 VAL A C 1
ATOM 682 O O . VAL A 1 101 ? 15.128 51.330 5.521 1.00 57.43 82 VAL A O 1
ATOM 686 N N . THR A 1 102 ? 16.486 52.014 3.867 1.00 61.71 83 THR A N 1
ATOM 687 C CA . THR A 1 102 ? 17.262 52.912 4.719 1.00 66.03 83 THR A CA 1
ATOM 688 C C . THR A 1 102 ? 17.538 54.286 4.029 1.00 76.30 83 THR A C 1
ATOM 689 O O . THR A 1 102 ? 17.205 54.472 2.857 1.00 75.91 83 THR A O 1
ATOM 693 N N . THR A 1 103 ? 18.107 55.249 4.798 1.00 78.36 84 THR A N 1
ATOM 694 C CA . THR A 1 103 ? 18.510 56.600 4.365 1.00 82.87 84 THR A CA 1
ATOM 695 C C . THR A 1 103 ? 20.034 56.701 4.446 1.00 92.36 84 THR A C 1
ATOM 696 O O . THR A 1 103 ? 20.583 57.738 4.820 1.00 96.66 84 THR A O 1
ATOM 700 N N . ASP A 1 104 ? 20.718 55.607 4.129 1.00 89.31 85 ASP A N 1
ATOM 701 C CA . ASP A 1 104 ? 22.170 55.512 4.232 1.00 92.17 85 ASP A CA 1
ATOM 702 C C . ASP A 1 104 ? 22.674 54.400 3.323 1.00 95.13 85 ASP A C 1
ATOM 703 O O . ASP A 1 104 ? 22.411 53.222 3.575 1.00 91.94 85 ASP A O 1
ATOM 708 N N . ALA A 1 105 ? 23.383 54.762 2.257 1.00 93.93 86 ALA A N 1
ATOM 709 C CA . ALA A 1 105 ? 23.936 53.738 1.376 1.00 92.09 86 ALA A CA 1
ATOM 710 C C . ALA A 1 105 ? 25.458 53.606 1.615 1.00 95.67 86 ALA A C 1
ATOM 711 O O . ALA A 1 105 ? 26.191 53.220 0.697 1.00 97.18 86 ALA A O 1
ATOM 713 N N . SER A 1 106 ? 25.924 53.888 2.870 1.00 89.43 87 SER A N 1
ATOM 714 C CA . SER A 1 106 ? 27.335 53.745 3.251 1.00 90.40 87 SER A CA 1
ATOM 715 C C . SER A 1 106 ? 27.746 52.266 3.183 1.00 90.07 87 SER A C 1
ATOM 716 O O . SER A 1 106 ? 26.948 51.390 3.535 1.00 86.37 87 SER A O 1
ATOM 719 N N . SER A 1 107 ? 28.969 51.997 2.682 1.00 86.37 88 SER A N 1
ATOM 720 C CA . SER A 1 107 ? 29.517 50.653 2.512 1.00 83.24 88 SER A CA 1
ATOM 721 C C . SER A 1 107 ? 29.302 49.777 3.738 1.00 83.05 88 SER A C 1
ATOM 722 O O . SER A 1 107 ? 28.805 48.661 3.586 1.00 77.77 88 SER A O 1
ATOM 725 N N . GLN A 1 108 ? 29.632 50.299 4.946 1.00 81.83 89 GLN A N 1
ATOM 726 C CA . GLN A 1 108 ? 29.524 49.578 6.213 1.00 80.75 89 GLN A CA 1
ATOM 727 C C . GLN A 1 108 ? 28.118 49.061 6.467 1.00 80.80 89 GLN A C 1
ATOM 728 O O . GLN A 1 108 ? 27.991 47.893 6.821 1.00 79.50 89 GLN A O 1
ATOM 734 N N . THR A 1 109 ? 27.075 49.892 6.288 1.00 74.97 90 THR A N 1
ATOM 735 C CA . THR A 1 109 ? 25.706 49.426 6.524 1.00 70.44 90 THR A CA 1
ATOM 736 C C . THR A 1 109 ? 25.297 48.415 5.434 1.00 66.92 90 THR A C 1
ATOM 737 O O . THR A 1 109 ? 24.718 47.389 5.772 1.00 63.97 90 THR A O 1
ATOM 741 N N . LEU A 1 110 ? 25.662 48.673 4.168 1.00 61.80 91 LEU A N 1
ATOM 742 C CA . LEU A 1 110 ? 25.410 47.805 3.016 1.00 59.63 91 LEU A CA 1
ATOM 743 C C . LEU A 1 110 ? 25.997 46.374 3.224 1.00 64.14 91 LEU A C 1
ATOM 744 O O . LEU A 1 110 ? 25.311 45.374 2.996 1.00 62.22 91 LEU A O 1
ATOM 749 N N . LEU A 1 111 ? 27.241 46.299 3.704 1.00 62.74 92 LEU A N 1
ATOM 750 C CA . LEU A 1 111 ? 27.960 45.070 4.003 1.00 62.04 92 LEU A CA 1
ATOM 751 C C . LEU A 1 111 ? 27.423 44.391 5.263 1.00 64.72 92 LEU A C 1
ATOM 752 O O . LEU A 1 111 ? 27.407 43.163 5.314 1.00 63.74 92 LEU A O 1
ATOM 757 N N . ASP A 1 112 ? 26.992 45.167 6.270 1.00 61.72 93 ASP A N 1
ATOM 758 C CA . ASP A 1 112 ? 26.418 44.627 7.508 1.00 61.03 93 ASP A CA 1
ATOM 759 C C . ASP A 1 112 ? 25.055 43.976 7.245 1.00 61.57 93 ASP A C 1
ATOM 760 O O . ASP A 1 112 ? 24.733 42.961 7.870 1.00 60.38 93 ASP A O 1
ATOM 765 N N . ALA A 1 113 ? 24.273 44.563 6.302 1.00 55.86 94 ALA A N 1
ATOM 766 C CA . ALA A 1 113 ? 22.969 44.085 5.849 1.00 51.67 94 ALA A CA 1
ATOM 767 C C . ALA A 1 113 ? 23.129 42.734 5.153 1.00 52.53 94 ALA A C 1
ATOM 768 O O . ALA A 1 113 ? 22.457 41.770 5.502 1.00 50.85 94 ALA A O 1
ATOM 778 N N . ARG A 1 115 ? 25.644 40.606 5.378 1.00 50.67 96 ARG A N 1
ATOM 779 C CA . ARG A 1 115 ? 26.111 39.621 6.350 1.00 50.16 96 ARG A CA 1
ATOM 780 C C . ARG A 1 115 ? 25.007 39.253 7.364 1.00 52.89 96 ARG A C 1
ATOM 781 O O . ARG A 1 115 ? 25.133 38.260 8.084 1.00 53.71 96 ARG A O 1
ATOM 789 N N . ALA A 1 116 ? 23.914 40.003 7.374 1.00 49.17 97 ALA A N 1
ATOM 790 C CA . ALA A 1 116 ? 22.751 39.694 8.214 1.00 47.63 97 ALA A CA 1
ATOM 791 C C . ALA A 1 116 ? 21.690 38.980 7.367 1.00 47.37 97 ALA A C 1
ATOM 792 O O . ALA A 1 116 ? 20.613 38.723 7.851 1.00 47.83 97 ALA A O 1
ATOM 794 N N . GLY A 1 117 ? 22.005 38.676 6.116 1.00 41.78 98 GLY A N 1
ATOM 795 C CA . GLY A 1 117 ? 21.111 37.974 5.201 1.00 39.43 98 GLY A CA 1
ATOM 796 C C . GLY A 1 117 ? 20.196 38.824 4.335 1.00 42.78 98 GLY A C 1
ATOM 797 O O . GLY A 1 117 ? 19.271 38.292 3.716 1.00 40.52 98 GLY A O 1
ATOM 798 N N . VAL A 1 118 ? 20.439 40.137 4.254 1.00 40.23 99 VAL A N 1
ATOM 799 C CA . VAL A 1 118 ? 19.577 41.009 3.439 1.00 39.18 99 VAL A CA 1
ATOM 800 C C . VAL A 1 118 ? 19.949 40.817 1.954 1.00 42.25 99 VAL A C 1
ATOM 801 O O . VAL A 1 118 ? 21.113 40.593 1.658 1.00 44.96 99 VAL A O 1
ATOM 805 N N . ARG A 1 119 ? 18.950 40.807 1.051 1.00 36.67 100 ARG A N 1
ATOM 806 C CA . ARG A 1 119 ? 19.116 40.571 -0.406 1.00 35.97 100 ARG A CA 1
ATOM 807 C C . ARG A 1 119 ? 19.079 41.838 -1.221 1.00 41.12 100 ARG A C 1
ATOM 808 O O . ARG A 1 119 ? 19.514 41.841 -2.372 1.00 41.44 100 ARG A O 1
ATOM 816 N N . ASP A 1 120 ? 18.531 42.906 -0.659 1.00 39.94 101 ASP A N 1
ATOM 817 C CA . ASP A 1 120 ? 18.488 44.184 -1.352 1.00 42.66 101 ASP A CA 1
ATOM 818 C C . ASP A 1 120 ? 18.335 45.271 -0.356 1.00 48.10 101 ASP A C 1
ATOM 819 O O . ASP A 1 120 ? 17.711 45.071 0.681 1.00 45.24 101 ASP A O 1
ATOM 824 N N . VAL A 1 121 ? 18.884 46.437 -0.694 1.00 49.22 102 VAL A N 1
ATOM 825 C CA . VAL A 1 121 ? 18.828 47.655 0.096 1.00 50.54 102 VAL A CA 1
ATOM 826 C C . VAL A 1 121 ? 18.228 48.721 -0.804 1.00 58.12 102 VAL A C 1
ATOM 827 O O . VAL A 1 121 ? 18.687 48.936 -1.928 1.00 58.99 102 VAL A O 1
ATOM 831 N N . LEU A 1 122 ? 17.127 49.312 -0.330 1.00 56.24 103 LEU A N 1
ATOM 832 C CA . LEU A 1 122 ? 16.386 50.368 -1.016 1.00 57.08 103 LEU A CA 1
ATOM 833 C C . LEU A 1 122 ? 16.584 51.684 -0.324 1.00 62.13 103 LEU A C 1
ATOM 834 O O . LEU A 1 122 ? 16.643 51.718 0.906 1.00 59.89 103 LEU A O 1
ATOM 839 N N . ARG A 1 123 ? 16.693 52.773 -1.112 1.00 63.48 104 ARG A N 1
ATOM 840 C CA . ARG A 1 123 ? 16.904 54.118 -0.585 1.00 66.84 104 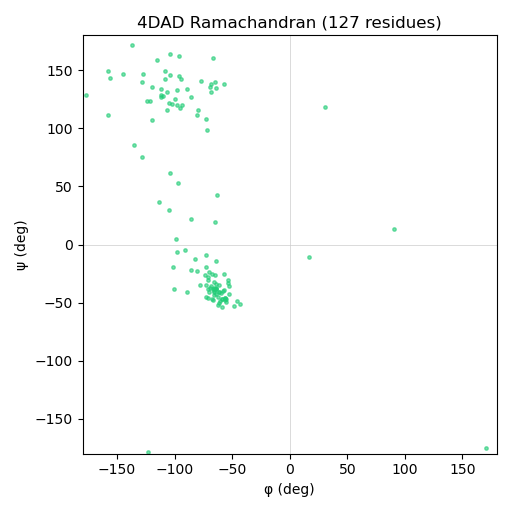ARG A CA 1
ATOM 841 C C . ARG A 1 123 ? 15.592 54.816 -0.290 1.00 71.34 104 ARG A C 1
ATOM 842 O O . ARG A 1 123 ? 14.646 54.769 -1.080 1.00 68.95 104 ARG A O 1
ATOM 844 N N . TRP A 1 124 ? 15.542 55.425 0.880 1.00 71.87 105 TRP A N 1
ATOM 845 C CA . TRP A 1 124 ? 14.438 56.251 1.330 1.00 74.13 105 TRP A CA 1
ATOM 846 C C . TRP A 1 124 ? 14.851 57.719 1.063 1.00 83.42 105 TRP A C 1
ATOM 847 O O . TRP A 1 124 ? 15.996 58.076 1.373 1.00 83.96 105 TRP A O 1
ATOM 858 N N . PRO A 1 125 ? 13.983 58.580 0.465 1.00 83.75 106 PRO A N 1
ATOM 859 C CA . PRO A 1 125 ? 12.586 58.321 0.043 1.00 82.10 106 PRO A CA 1
ATOM 860 C C . PRO A 1 125 ? 12.520 57.266 -1.062 1.00 84.96 106 PRO A C 1
ATOM 861 O O . PRO A 1 125 ? 13.338 57.283 -1.988 1.00 86.34 106 PRO A O 1
ATOM 865 N N . LEU A 1 126 ? 11.583 56.311 -0.926 1.00 78.99 107 LEU A N 1
ATOM 866 C CA . LEU A 1 126 ? 11.422 55.206 -1.880 1.00 77.42 107 LEU A CA 1
ATOM 867 C C . LEU A 1 126 ? 10.904 55.705 -3.239 1.00 84.10 107 LEU A C 1
ATOM 868 O O . LEU A 1 126 ? 10.038 56.580 -3.282 1.00 86.34 107 LEU A O 1
ATOM 873 N N . GLU A 1 127 ? 11.463 55.167 -4.340 1.00 80.05 108 GLU A N 1
ATOM 874 C CA . GLU A 1 127 ? 11.108 55.540 -5.709 1.00 81.60 108 GLU A CA 1
ATOM 875 C C . GLU A 1 127 ? 10.347 54.388 -6.445 1.00 80.81 108 GLU A C 1
ATOM 876 O O . GLU A 1 127 ? 10.858 53.268 -6.495 1.00 77.52 108 GLU A O 1
ATOM 882 N N . PRO A 1 128 ? 9.152 54.669 -7.047 1.00 77.22 109 PRO A N 1
ATOM 883 C CA . PRO A 1 128 ? 8.379 53.626 -7.754 1.00 74.67 109 PRO A CA 1
ATOM 884 C C . PRO A 1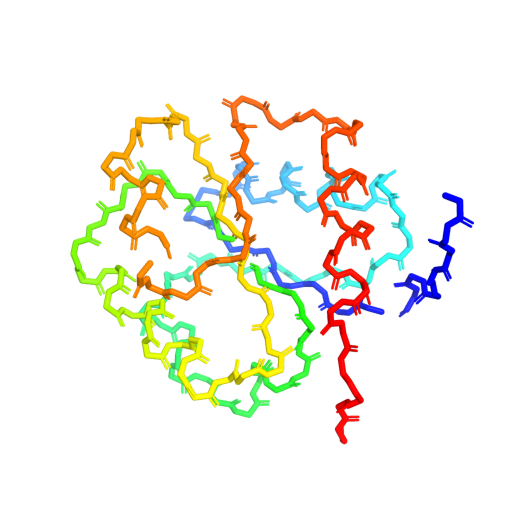 128 ? 9.168 52.670 -8.657 1.00 75.02 109 PRO A C 1
ATOM 885 O O . PRO A 1 128 ? 8.991 51.453 -8.507 1.00 72.44 109 PRO A O 1
ATOM 889 N N . ARG A 1 129 ? 10.010 53.202 -9.577 1.00 70.78 110 ARG A N 1
ATOM 890 C CA . ARG A 1 129 ? 10.845 52.423 -10.500 1.00 69.67 110 ARG A CA 1
ATOM 891 C C . ARG A 1 129 ? 11.824 51.530 -9.717 1.00 67.77 110 ARG A C 1
ATOM 892 O O . ARG A 1 129 ? 11.903 50.331 -9.993 1.00 64.67 110 ARG A O 1
ATOM 900 N N . ALA A 1 130 ? 12.532 52.109 -8.730 1.00 63.34 111 ALA A N 1
ATOM 901 C CA . ALA A 1 130 ? 13.464 51.403 -7.856 1.00 61.02 111 ALA A CA 1
ATOM 902 C C . ALA A 1 130 ? 12.762 50.223 -7.153 1.00 62.86 111 ALA A C 1
ATOM 903 O O . ALA A 1 130 ? 13.246 49.084 -7.226 1.00 60.67 111 ALA A O 1
ATOM 905 N N . LEU A 1 131 ? 11.574 50.499 -6.554 1.00 58.15 112 LEU A N 1
ATOM 906 C CA . LEU A 1 131 ? 10.743 49.531 -5.849 1.00 54.25 112 LEU A CA 1
ATOM 907 C C . LEU A 1 131 ? 10.266 48.390 -6.785 1.00 58.54 112 LEU A C 1
ATOM 908 O O . LEU A 1 131 ? 10.382 47.214 -6.416 1.00 56.76 112 LEU A O 1
ATOM 913 N N . ASP A 1 132 ? 9.710 48.739 -7.951 1.00 57.06 113 ASP A N 1
ATOM 914 C CA . ASP A 1 132 ? 9.240 47.794 -8.958 1.00 57.86 113 ASP A CA 1
ATOM 915 C C . ASP A 1 132 ? 10.408 46.884 -9.388 1.00 60.91 113 ASP A C 1
ATOM 916 O O . ASP A 1 132 ? 10.204 45.682 -9.533 1.00 59.35 113 ASP A O 1
ATOM 921 N N . ASP A 1 133 ? 11.629 47.447 -9.543 1.00 58.08 114 ASP A N 1
ATOM 922 C CA . ASP A 1 133 ? 12.825 46.677 -9.899 1.00 58.12 114 ASP A CA 1
ATOM 923 C C . ASP A 1 133 ? 13.201 45.726 -8.773 1.00 57.35 114 ASP A C 1
ATOM 924 O O . ASP A 1 133 ? 13.434 44.536 -9.022 1.00 57.78 114 ASP A O 1
ATOM 929 N N . ALA A 1 134 ? 13.234 46.249 -7.539 1.00 49.01 115 ALA A N 1
ATOM 930 C CA . ALA A 1 134 ? 13.515 45.500 -6.322 1.00 45.61 115 ALA A CA 1
ATOM 931 C C . ALA A 1 134 ? 12.564 44.299 -6.165 1.00 45.29 115 ALA A C 1
ATOM 932 O O . ALA A 1 134 ? 13.025 43.177 -5.887 1.00 42.89 115 ALA A O 1
ATOM 934 N N . LEU A 1 135 ? 11.243 44.542 -6.369 1.00 41.25 116 LEU A N 1
ATOM 935 C CA . LEU A 1 135 ? 10.170 43.542 -6.238 1.00 39.14 116 LEU A CA 1
ATOM 936 C C . LEU A 1 135 ? 10.250 42.514 -7.352 1.00 45.85 116 LEU A C 1
ATOM 937 O O . LEU A 1 135 ? 10.013 41.332 -7.099 1.00 45.09 116 LEU A O 1
ATOM 942 N N . LYS A 1 136 ? 10.612 42.943 -8.568 1.00 46.08 117 LYS A N 1
ATOM 943 C CA . LYS A 1 136 ? 10.807 42.019 -9.692 1.00 47.55 117 LYS A CA 1
ATOM 944 C C . LYS A 1 136 ? 11.961 41.062 -9.350 1.00 49.12 117 LYS A C 1
ATOM 945 O O . LYS A 1 136 ? 11.801 39.858 -9.502 1.00 49.35 117 LYS A O 1
ATOM 951 N N . ARG A 1 137 ? 13.079 41.586 -8.809 1.00 44.17 118 ARG A N 1
ATOM 952 C CA . ARG A 1 137 ? 14.212 40.757 -8.360 1.00 42.87 118 ARG A CA 1
ATOM 953 C C . ARG A 1 137 ? 13.823 39.796 -7.252 1.00 44.33 118 ARG A C 1
ATOM 954 O O . ARG A 1 137 ? 14.273 38.649 -7.258 1.00 43.61 118 ARG A O 1
ATOM 962 N N . ALA A 1 138 ? 13.009 40.261 -6.290 1.00 39.94 119 ALA A N 1
ATOM 963 C CA . ALA A 1 138 ? 12.599 39.427 -5.172 1.00 38.71 119 ALA A CA 1
ATOM 964 C C . ALA A 1 138 ? 11.563 38.373 -5.590 1.00 44.71 119 ALA A C 1
ATOM 965 O O . ALA A 1 138 ? 11.528 37.299 -4.995 1.00 46.28 119 ALA A O 1
ATOM 967 N N . ALA A 1 139 ? 10.787 38.629 -6.644 1.00 42.56 120 ALA A N 1
ATOM 968 C CA . ALA A 1 139 ? 9.787 37.671 -7.180 1.00 43.09 120 ALA A CA 1
ATOM 969 C C . ALA A 1 139 ? 10.482 36.425 -7.765 1.00 46.01 120 ALA A C 1
ATOM 970 O O . ALA A 1 139 ? 9.987 35.292 -7.625 1.00 42.77 120 ALA A O 1
ATOM 972 N N . ALA A 1 140 ? 11.648 36.674 -8.419 1.00 43.67 121 ALA A N 1
ATOM 973 C CA . ALA A 1 140 ? 12.540 35.683 -9.027 1.00 43.90 121 ALA A CA 1
ATOM 974 C C . ALA A 1 140 ? 13.155 34.756 -7.972 1.00 47.32 121 ALA A C 1
ATOM 975 O O . ALA A 1 140 ? 13.485 33.616 -8.285 1.00 46.93 121 ALA A O 1
ATOM 977 N N . GLN A 1 141 ? 13.274 35.239 -6.724 1.00 44.72 122 GLN A N 1
ATOM 978 C CA . GLN A 1 141 ? 13.847 34.510 -5.584 1.00 43.68 122 GLN A CA 1
ATOM 979 C C . GLN A 1 141 ? 12.780 33.735 -4.803 1.00 46.58 122 GLN A C 1
ATOM 980 O O . GLN A 1 141 ? 13.137 32.980 -3.891 1.00 46.98 122 GLN A O 1
ATOM 986 N N . CYS A 1 142 ? 11.491 33.877 -5.167 1.00 43.61 123 CYS A N 1
ATOM 987 C CA . CYS A 1 142 ? 10.402 33.164 -4.484 1.00 43.67 123 CYS A CA 1
ATOM 988 C C . CYS A 1 142 ? 10.461 31.669 -4.765 1.00 47.99 123 CYS A C 1
ATOM 989 O O . CYS A 1 142 ? 10.747 31.237 -5.872 1.00 46.45 123 CYS A O 1
ATOM 992 N N . ALA A 1 143 ? 10.276 30.897 -3.702 1.00 47.44 124 ALA A N 1
ATOM 993 C CA . ALA A 1 143 ? 10.304 29.441 -3.691 1.00 48.86 124 ALA A CA 1
ATOM 994 C C . ALA A 1 143 ? 8.921 28.929 -3.333 1.00 55.03 124 ALA A C 1
ATOM 995 O O . ALA A 1 143 ? 8.140 29.680 -2.740 1.00 54.15 124 ALA A O 1
ATOM 997 N N . GLN A 1 144 ? 8.586 27.690 -3.675 1.00 55.09 125 GLN A N 1
ATOM 998 C CA . GLN A 1 144 ? 7.263 27.258 -3.264 1.00 57.30 125 GLN A CA 1
ATOM 999 C C . GLN A 1 144 ? 7.200 27.120 -1.730 1.00 65.09 125 GLN A C 1
ATOM 1000 O O . GLN A 1 144 ? 8.122 26.584 -1.109 1.00 64.75 125 GLN A O 1
ATOM 1006 N N . ARG A 1 145 ? 6.152 27.717 -1.145 1.00 64.74 126 ARG A N 1
ATOM 1007 C CA . ARG A 1 145 ? 5.743 27.623 0.252 1.00 65.98 126 ARG A CA 1
ATOM 1008 C C . ARG A 1 145 ? 4.702 26.524 0.324 1.00 76.23 126 ARG A C 1
ATOM 1009 O O . ARG A 1 145 ? 3.895 26.396 -0.603 1.00 76.54 126 ARG A O 1
ATOM 1017 N N . ASP A 1 146 ? 4.707 25.720 1.391 1.00 77.31 127 ASP A N 1
ATOM 1018 C CA . ASP A 1 146 ? 3.741 24.626 1.487 1.00 86.61 127 ASP A CA 1
ATOM 1019 C C . ASP A 1 146 ? 2.545 25.034 2.401 1.00 96.79 127 ASP A C 1
ATOM 1020 O O . ASP A 1 146 ? 2.207 26.245 2.425 1.00 90.24 127 ASP A O 1
#

Nearest PDB structures (foldseek):
  4dad-assembly1_A-2  TM=1.008E+00  e=2.574E-25  Burkholderia pseudomallei
  6ekh-assembly1_Y  TM=8.542E-01  e=1.347E-06  Methanococcus maripaludis
  3cz5-assembly2_B  TM=8.393E-01  e=2.901E-05  Aurantimonas manganoxydans SI85-9A1
  3b2n-assembly1_A  TM=8.132E-01  e=2.724E-05  Staphylococcus aureus
  1a04-assembly2_B  TM=8.022E-01  e=7.903E-05  Escherichia coli

Solvent-accessible surface area: 7786 Å² total

Radius of gyration: 13.58 Å; Cα contacts (8 Å, |Δi|>4): 206; chains: 1; bounding box: 31×34×37 Å

Organism: Burkholderia pseudomallei (strain K96243) (NCBI:txid272560)

CATH classification: 3.40.50.2300

InterPro domains:
  IPR001789 Signal transduction response regulator, receiver domain [PS50110] (3-120)
  IPR011006 CheY-like superfamily [SSF52172] (1-125)
  IPR025669 AAA domain [PF13614] (132-279)
  IPR027417 P-loop containing nucleoside triphosphate hydrolase [G3DSA:3.40.50.300] (129-371)
  IPR027417 P-loop containing nucleoside triphosphate hydrolase [SSF52540] (131-371)
  IP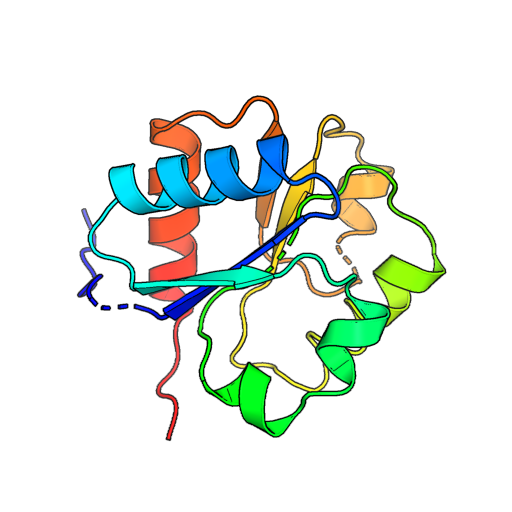R050625 ParA/MinD ATPase [PTHR43384] (118-379)

Secondary structure (DSSP, 8-state):
--------EEEEE-S-HHHHHHHHHHHHHH-S-EEEEE---HHHHTT-HHHHTT-SB--B-TT--HHHHHHHHHHHHH-TTPBEEEEES---HHHHHH----EEEEEESSP-HHHHHHHHHHHHHT-----

Sequence (131 aa):
ENLYFQGINILVASEDASRLAHLARLVGDAGRYRVTRTVGRAAQIVQRTDGLDAFDILIDGAALDTAELAAIEEKLSRRLHPGLTCLLVTTDASSQTLLDARAGVRDVLRWPLEPRALDDALKRAAAQCAQRD